Protein AF-A0A136PXX8-F1 (afdb_monomer_lite)

Organism: NCBI:txid47874

Structure (mmCIF, N/CA/C/O backbone):
data_AF-A0A136PXX8-F1
#
_entry.id   AF-A0A136PXX8-F1
#
loop_
_atom_site.group_PDB
_atom_site.id
_atom_site.type_symbol
_atom_site.label_atom_id
_atom_site.label_alt_id
_atom_site.label_comp_id
_atom_site.label_asym_id
_atom_site.label_entity_id
_atom_site.label_seq_id
_atom_site.pdbx_PDB_ins_code
_atom_site.Cartn_x
_atom_site.Cartn_y
_atom_site.Cartn_z
_atom_site.occupancy
_atom_site.B_iso_or_equiv
_atom_site.auth_seq_id
_atom_site.auth_comp_id
_atom_site.auth_asym_id
_atom_site.auth_atom_id
_atom_site.pdbx_PDB_model_num
ATOM 1 N N . MET A 1 1 ? 8.313 7.948 -13.642 1.00 57.66 1 MET A N 1
ATOM 2 C CA . MET A 1 1 ? 7.809 7.733 -12.276 1.00 57.66 1 MET A CA 1
ATOM 3 C C . MET A 1 1 ? 8.566 6.556 -11.712 1.00 57.66 1 MET A C 1
ATOM 5 O O . MET A 1 1 ? 8.524 5.488 -12.319 1.00 57.66 1 MET A O 1
ATOM 9 N N . GLU A 1 2 ? 9.334 6.771 -10.652 1.00 86.56 2 GLU A N 1
ATOM 10 C CA . GLU A 1 2 ? 10.107 5.695 -10.034 1.00 86.56 2 GLU A CA 1
ATOM 11 C C . GLU A 1 2 ? 9.186 4.838 -9.148 1.00 86.56 2 GLU A C 1
ATOM 13 O O . GLU A 1 2 ? 8.297 5.359 -8.477 1.00 86.56 2 GLU A O 1
ATOM 18 N N . ILE A 1 3 ? 9.372 3.510 -9.145 1.00 91.44 3 ILE A N 1
ATOM 19 C CA . ILE A 1 3 ? 8.549 2.563 -8.360 1.00 91.44 3 ILE A CA 1
ATOM 20 C C . ILE A 1 3 ? 8.498 2.951 -6.878 1.00 91.44 3 ILE A C 1
ATOM 22 O O . ILE A 1 3 ? 7.448 2.851 -6.245 1.00 91.44 3 ILE A O 1
ATOM 26 N N . GLY A 1 4 ? 9.620 3.437 -6.338 1.00 89.81 4 GLY A N 1
ATOM 27 C CA . GLY A 1 4 ? 9.715 3.910 -4.959 1.00 89.81 4 GLY A CA 1
ATOM 28 C C . GLY A 1 4 ? 8.808 5.105 -4.673 1.00 89.81 4 GLY A C 1
ATOM 29 O O . GLY A 1 4 ? 8.105 5.089 -3.669 1.00 89.81 4 GLY A O 1
ATOM 30 N N . GLU A 1 5 ? 8.765 6.095 -5.567 1.00 92.75 5 GLU A N 1
ATOM 31 C CA . GLU A 1 5 ? 7.907 7.280 -5.422 1.00 92.75 5 GLU A CA 1
ATOM 32 C C . GLU A 1 5 ? 6.424 6.905 -5.475 1.00 92.75 5 GLU A C 1
ATOM 34 O O . GLU A 1 5 ? 5.639 7.340 -4.635 1.00 92.75 5 GLU A O 1
ATOM 39 N N . ALA A 1 6 ? 6.035 6.049 -6.425 1.00 94.06 6 ALA A N 1
ATOM 40 C CA . ALA A 1 6 ? 4.652 5.591 -6.535 1.00 94.06 6 ALA A CA 1
ATOM 41 C C . ALA A 1 6 ? 4.213 4.820 -5.279 1.00 94.06 6 ALA A C 1
ATOM 43 O O . ALA A 1 6 ? 3.133 5.059 -4.739 1.00 94.06 6 ALA A O 1
ATOM 44 N N . MET A 1 7 ? 5.078 3.939 -4.772 1.00 95.44 7 MET A N 1
ATOM 45 C CA . MET A 1 7 ? 4.823 3.204 -3.535 1.00 95.44 7 MET A CA 1
ATOM 46 C C . MET A 1 7 ? 4.763 4.102 -2.305 1.00 95.44 7 MET A C 1
ATOM 48 O O . MET A 1 7 ? 3.931 3.863 -1.433 1.00 95.44 7 MET A O 1
ATOM 52 N N . GLN A 1 8 ? 5.596 5.140 -2.249 1.00 95.31 8 GLN A N 1
ATOM 53 C CA . GLN A 1 8 ? 5.565 6.132 -1.181 1.00 95.31 8 GLN A CA 1
ATOM 54 C C . GLN A 1 8 ? 4.217 6.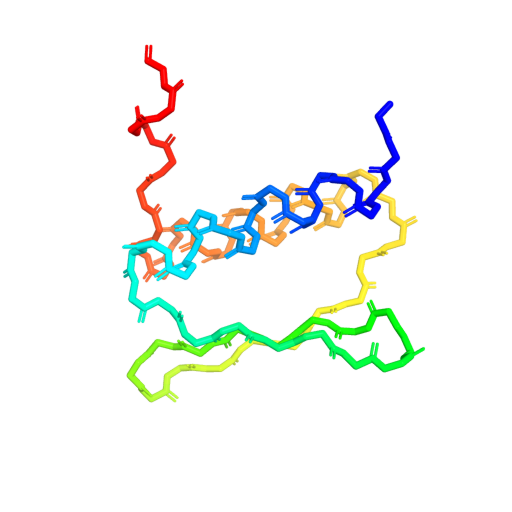868 -1.154 1.00 95.31 8 GLN A C 1
ATOM 56 O O . GLN A 1 8 ? 3.605 6.973 -0.095 1.00 95.31 8 GLN A O 1
ATOM 61 N N . LEU A 1 9 ? 3.696 7.284 -2.314 1.00 95.12 9 LEU A N 1
ATOM 62 C CA . LEU A 1 9 ? 2.380 7.931 -2.399 1.00 95.12 9 LEU A CA 1
ATOM 63 C C . LEU A 1 9 ? 1.249 7.000 -1.947 1.00 95.12 9 LEU A C 1
ATOM 65 O O . LEU A 1 9 ? 0.347 7.433 -1.231 1.00 95.12 9 LEU A O 1
ATOM 69 N N . ILE A 1 10 ? 1.302 5.725 -2.346 1.00 95.69 10 ILE A N 1
ATOM 70 C CA . ILE A 1 10 ? 0.329 4.712 -1.915 1.00 95.69 10 ILE A CA 1
ATOM 71 C C . ILE A 1 10 ? 0.400 4.499 -0.401 1.00 95.69 10 ILE A C 1
ATOM 73 O O . ILE A 1 10 ? -0.635 4.412 0.256 1.00 95.69 10 ILE A O 1
ATOM 77 N N . ALA A 1 11 ? 1.609 4.429 0.153 1.00 96.25 11 ALA A N 1
ATOM 78 C CA . ALA A 1 11 ? 1.840 4.258 1.578 1.00 96.25 11 ALA A CA 1
ATOM 79 C C . ALA A 1 11 ? 1.277 5.416 2.400 1.00 96.25 11 ALA A C 1
ATOM 81 O O . ALA A 1 11 ? 0.491 5.177 3.312 1.00 96.25 11 ALA A O 1
ATOM 82 N N . GLU A 1 12 ? 1.615 6.653 2.042 1.00 96.12 12 GLU A N 1
ATOM 83 C CA . GLU A 1 12 ? 1.122 7.856 2.721 1.00 96.12 12 GLU A CA 1
ATOM 84 C C . GLU A 1 12 ? -0.405 7.937 2.689 1.00 96.12 12 GLU A C 1
ATOM 86 O O . GLU A 1 12 ? -1.050 8.275 3.683 1.00 96.12 12 GLU A O 1
ATOM 91 N N . GLU A 1 13 ? -1.000 7.593 1.547 1.00 96.38 13 GLU A N 1
ATOM 92 C CA . GLU A 1 13 ? -2.449 7.584 1.403 1.00 96.38 13 GLU A CA 1
ATOM 93 C C . GLU A 1 13 ? -3.106 6.494 2.255 1.00 96.38 13 GLU A C 1
ATOM 95 O O . GLU A 1 13 ? -4.113 6.735 2.920 1.00 96.38 13 GLU A O 1
ATOM 100 N N . ALA A 1 14 ? -2.509 5.305 2.298 1.00 96.75 14 ALA A N 1
ATOM 101 C CA . ALA A 1 14 ? -2.973 4.233 3.161 1.00 96.75 14 ALA A CA 1
ATOM 102 C C . ALA A 1 14 ? -2.863 4.614 4.647 1.00 96.75 14 ALA A C 1
ATOM 104 O O . ALA A 1 14 ? -3.818 4.410 5.400 1.00 96.75 14 ALA A O 1
ATOM 105 N N . GLU A 1 15 ? -1.759 5.230 5.075 1.00 96.88 15 GLU A N 1
ATOM 106 C CA . GLU A 1 15 ? -1.595 5.725 6.448 1.00 96.88 15 GLU A CA 1
ATOM 107 C C . GLU A 1 15 ? -2.659 6.762 6.818 1.00 96.88 15 GLU A C 1
ATOM 109 O O . GLU A 1 15 ? -3.288 6.649 7.875 1.00 96.88 15 GLU A O 1
ATOM 114 N N . ARG A 1 16 ? -2.943 7.717 5.921 1.00 96.06 16 ARG A N 1
ATOM 115 C CA . ARG A 1 16 ? -4.006 8.722 6.104 1.00 96.06 16 ARG A CA 1
ATOM 116 C C . ARG A 1 16 ? -5.373 8.086 6.361 1.00 96.06 16 ARG A C 1
ATOM 118 O O . ARG A 1 16 ? -6.199 8.661 7.068 1.00 96.06 16 ARG A O 1
ATOM 125 N N . GLN A 1 17 ? -5.602 6.897 5.812 1.00 95.44 17 GLN A N 1
ATOM 126 C CA . GLN A 1 17 ? -6.858 6.156 5.915 1.00 95.44 17 GLN A CA 1
ATOM 127 C C . GLN A 1 17 ? -6.823 5.023 6.951 1.00 95.44 17 GLN A C 1
ATOM 129 O O . GLN A 1 17 ? -7.678 4.130 6.948 1.00 95.44 17 GLN A O 1
ATOM 134 N N . GLY A 1 18 ? -5.847 5.058 7.862 1.00 96.00 18 GLY A N 1
ATOM 135 C CA . GLY A 1 18 ? -5.783 4.172 9.021 1.00 96.00 18 GLY A CA 1
ATOM 136 C C . GLY A 1 18 ? -5.164 2.801 8.752 1.00 96.00 18 GLY A C 1
ATOM 137 O O . GLY A 1 18 ? -5.308 1.902 9.584 1.00 96.00 18 GLY A O 1
ATOM 138 N N . PHE A 1 19 ? -4.474 2.615 7.625 1.00 97.94 19 PHE A N 1
ATOM 139 C CA . PHE A 1 19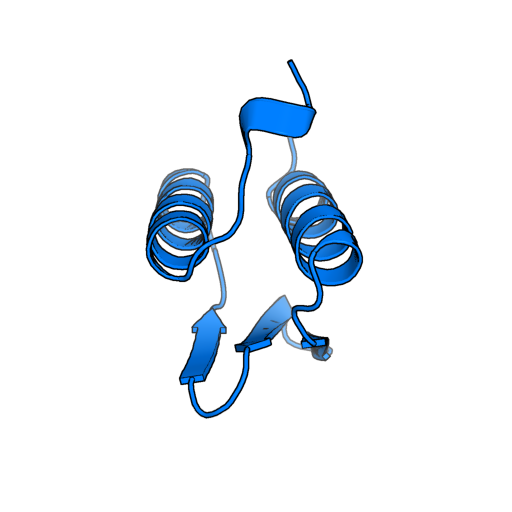 ? -3.559 1.486 7.483 1.00 97.94 19 PHE A CA 1
ATOM 140 C C . PHE A 1 19 ? -2.296 1.753 8.308 1.00 97.94 19 PHE A C 1
ATOM 142 O O . PHE A 1 19 ? -1.790 2.868 8.369 1.00 97.94 19 PHE A O 1
ATOM 149 N N . LEU A 1 20 ? -1.749 0.709 8.921 1.00 97.94 20 LEU A N 1
ATOM 150 C CA . LEU A 1 20 ? -0.391 0.741 9.447 1.00 97.94 20 LEU A CA 1
ATOM 151 C C . LEU A 1 20 ? 0.551 0.358 8.313 1.00 97.94 20 LEU A C 1
ATOM 153 O O . LEU A 1 20 ? 0.446 -0.756 7.790 1.00 97.94 20 LEU A O 1
ATOM 157 N N . VAL A 1 21 ? 1.464 1.256 7.951 1.00 97.56 21 VAL A N 1
ATOM 158 C CA . VAL A 1 21 ? 2.432 1.014 6.883 1.00 97.56 21 VAL A CA 1
ATOM 159 C C . VAL A 1 21 ? 3.845 0.988 7.449 1.00 97.56 21 VAL A C 1
ATOM 161 O O . VAL A 1 21 ? 4.201 1.722 8.368 1.00 97.56 21 VAL A O 1
ATOM 164 N N . LYS A 1 22 ? 4.667 0.067 6.949 1.00 96.25 22 LYS A N 1
ATOM 165 C CA . LYS A 1 22 ? 6.087 -0.002 7.289 1.00 96.25 22 LYS A CA 1
ATOM 166 C C . LYS A 1 22 ? 6.891 -0.455 6.088 1.00 96.25 22 LYS A C 1
ATOM 168 O O . LYS A 1 22 ? 6.653 -1.533 5.550 1.00 96.25 22 LYS A O 1
ATOM 173 N N . GLN A 1 23 ? 7.907 0.319 5.735 1.00 93.88 23 GLN A N 1
ATOM 174 C CA . GLN A 1 23 ? 8.919 -0.103 4.780 1.00 93.88 23 GLN A CA 1
ATOM 175 C C . GLN A 1 23 ? 10.122 -0.700 5.520 1.00 93.88 23 GLN A C 1
ATOM 177 O O . GLN A 1 23 ? 10.587 -0.166 6.531 1.00 93.88 23 GLN A O 1
ATOM 182 N N . THR A 1 24 ? 10.638 -1.828 5.040 1.00 89.62 24 THR A N 1
ATOM 183 C CA . THR A 1 24 ? 11.893 -2.404 5.534 1.00 89.62 24 THR A CA 1
ATOM 184 C C . THR A 1 24 ? 13.066 -2.000 4.641 1.00 89.62 24 THR A C 1
ATOM 186 O O . THR A 1 24 ? 12.894 -1.546 3.512 1.00 89.62 24 THR A O 1
ATOM 189 N N . ARG A 1 25 ? 14.297 -2.219 5.127 1.00 79.56 25 ARG A N 1
ATOM 190 C CA . ARG A 1 25 ? 15.534 -1.926 4.378 1.00 79.56 25 ARG A CA 1
ATOM 191 C C . ARG A 1 25 ? 15.674 -2.714 3.067 1.00 79.56 25 ARG A C 1
ATOM 193 O O . ARG A 1 25 ? 16.529 -2.371 2.264 1.00 79.56 25 ARG A O 1
ATOM 200 N N . SER A 1 26 ? 14.872 -3.760 2.853 1.00 79.69 26 SER A N 1
ATOM 201 C CA . SER A 1 26 ? 14.892 -4.591 1.643 1.00 79.69 26 SER A CA 1
ATOM 202 C C . SER A 1 26 ? 13.864 -4.152 0.590 1.00 79.69 26 SER A C 1
ATOM 204 O O . SER A 1 26 ? 13.403 -4.990 -0.181 1.00 79.69 26 SER A O 1
ATOM 206 N N . SER A 1 27 ? 13.437 -2.884 0.604 1.00 84.19 27 SER A N 1
ATOM 207 C CA . SER A 1 27 ? 12.376 -2.344 -0.270 1.00 84.19 27 SER A CA 1
ATOM 208 C C . SER A 1 27 ? 11.032 -3.075 -0.160 1.00 84.19 27 SER A C 1
ATOM 210 O O . SER A 1 27 ? 10.197 -3.008 -1.060 1.00 84.19 27 SER A O 1
ATOM 212 N N . MET A 1 28 ? 10.817 -3.780 0.950 1.00 93.62 28 MET A N 1
ATOM 213 C CA . MET A 1 28 ? 9.601 -4.535 1.213 1.00 93.62 28 MET A CA 1
ATOM 214 C C . MET A 1 28 ? 8.645 -3.681 2.038 1.00 93.62 28 MET A C 1
ATOM 216 O O . MET A 1 28 ? 9.040 -3.073 3.034 1.00 93.62 28 MET A O 1
ATOM 220 N N . TRP A 1 29 ? 7.391 -3.652 1.618 1.00 96.31 29 TRP A N 1
ATOM 221 C CA . TRP A 1 29 ? 6.328 -2.861 2.207 1.00 96.31 29 TRP A CA 1
ATOM 222 C C . TRP A 1 29 ? 5.351 -3.762 2.943 1.00 96.31 29 TRP A C 1
ATOM 224 O O . TRP A 1 29 ? 4.879 -4.765 2.410 1.00 96.31 29 TRP A O 1
ATOM 234 N N . HIS A 1 30 ? 5.066 -3.390 4.181 1.00 97.38 30 HIS A N 1
ATOM 235 C CA . HIS A 1 30 ? 4.098 -4.039 5.043 1.00 97.38 30 HIS A CA 1
ATOM 236 C C . HIS A 1 30 ? 2.908 -3.098 5.186 1.00 97.38 30 HIS A C 1
ATOM 238 O O . HIS A 1 30 ? 3.087 -1.970 5.642 1.00 97.38 30 HIS A O 1
ATOM 244 N N . PHE A 1 31 ? 1.717 -3.571 4.844 1.00 97.88 31 PHE A N 1
ATOM 245 C CA . PHE A 1 31 ? 0.459 -2.865 5.059 1.00 97.88 31 PHE A CA 1
ATOM 246 C C . PHE A 1 31 ? -0.401 -3.691 6.003 1.00 97.88 31 PHE A C 1
ATOM 248 O O . PHE A 1 31 ? -0.515 -4.902 5.826 1.00 97.88 31 PHE A O 1
ATOM 255 N N . ARG A 1 32 ? -1.039 -3.060 6.985 1.00 97.81 32 ARG A N 1
ATOM 256 C CA . ARG A 1 32 ? -1.961 -3.738 7.899 1.00 97.81 32 ARG A CA 1
ATOM 257 C C . ARG A 1 32 ? -3.205 -2.900 8.151 1.00 97.81 32 ARG A C 1
ATOM 259 O O . ARG A 1 32 ? -3.092 -1.711 8.430 1.00 97.81 32 ARG A O 1
ATOM 266 N N . LYS A 1 33 ? -4.379 -3.533 8.137 1.00 96.12 33 LYS A N 1
ATOM 267 C CA . LYS A 1 33 ? -5.657 -2.917 8.525 1.00 96.12 33 LYS A CA 1
ATOM 268 C C . LYS A 1 33 ? -6.492 -3.937 9.290 1.00 96.12 33 LYS A C 1
ATOM 270 O O . LYS A 1 33 ? -6.834 -4.993 8.773 1.00 96.12 33 LYS A O 1
ATOM 275 N N . GLY A 1 34 ? -6.759 -3.655 10.565 1.00 93.56 34 GLY A N 1
ATOM 276 C CA . GLY A 1 34 ? -7.367 -4.636 11.467 1.00 93.56 34 GLY A CA 1
ATOM 277 C C . GLY A 1 34 ? -6.515 -5.908 11.605 1.00 93.56 34 GLY A C 1
ATOM 278 O O . GLY A 1 34 ? -5.367 -5.856 12.072 1.00 93.56 34 GLY A O 1
ATOM 279 N N . ASN A 1 35 ? -7.094 -7.044 11.208 1.00 94.94 35 ASN A N 1
ATOM 280 C CA . ASN A 1 35 ? -6.451 -8.363 11.249 1.00 94.94 35 ASN A CA 1
ATOM 281 C C . ASN A 1 35 ? -5.742 -8.735 9.941 1.00 94.94 35 ASN A C 1
ATOM 283 O O . ASN A 1 35 ? -4.971 -9.694 9.933 1.00 94.94 35 ASN A O 1
ATOM 287 N N . ASP A 1 36 ? -5.965 -7.974 8.872 1.00 95.69 36 ASP A N 1
ATOM 288 C CA . ASP A 1 36 ? -5.383 -8.251 7.569 1.00 95.69 36 ASP A CA 1
ATOM 289 C C . ASP A 1 36 ? -3.998 -7.619 7.447 1.00 95.69 36 ASP A C 1
ATOM 291 O O . ASP A 1 36 ? -3.750 -6.507 7.930 1.00 95.69 36 ASP A O 1
ATOM 295 N N . ASN A 1 37 ? -3.083 -8.344 6.807 1.00 96.44 37 ASN A N 1
ATOM 296 C CA . ASN A 1 37 ? -1.700 -7.935 6.613 1.00 96.44 37 ASN A CA 1
ATOM 297 C C . ASN A 1 37 ? -1.227 -8.324 5.210 1.00 96.44 37 ASN A C 1
ATOM 299 O O . ASN A 1 37 ? -1.389 -9.471 4.794 1.00 96.44 37 ASN A O 1
ATOM 303 N N . TRP A 1 38 ? -0.579 -7.387 4.525 1.00 96.31 38 TRP A N 1
ATOM 304 C CA . TRP A 1 38 ? -0.033 -7.559 3.184 1.00 96.31 38 TRP A CA 1
ATOM 305 C C . TRP A 1 38 ? 1.449 -7.230 3.177 1.00 96.31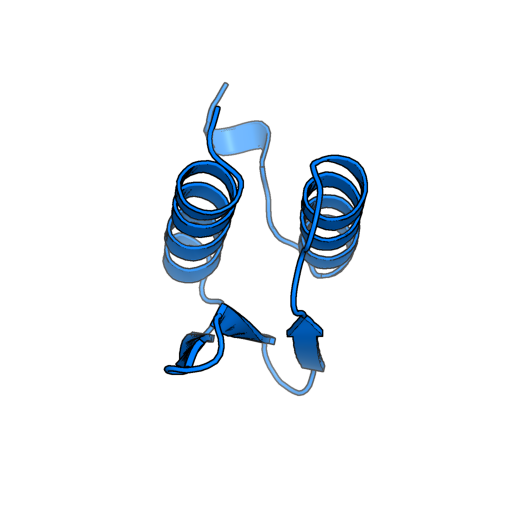 38 TRP A C 1
ATOM 307 O O . TRP A 1 38 ? 1.886 -6.233 3.752 1.00 96.31 38 TRP A O 1
ATOM 317 N N . LEU A 1 39 ? 2.215 -8.084 2.505 1.00 95.94 39 LEU A N 1
ATOM 318 C CA . LEU A 1 39 ? 3.657 -7.971 2.380 1.00 95.94 39 LEU A CA 1
ATOM 319 C C . LEU A 1 39 ? 4.025 -7.971 0.903 1.00 95.94 39 LEU A C 1
ATOM 321 O O . LEU A 1 39 ? 3.800 -8.968 0.219 1.00 95.94 39 LEU A O 1
ATOM 325 N N . VAL A 1 40 ? 4.566 -6.860 0.412 1.00 95.19 40 VAL A N 1
ATOM 326 C CA . VAL A 1 40 ? 4.773 -6.650 -1.026 1.00 95.19 40 VAL A CA 1
ATOM 327 C C . VAL A 1 40 ? 6.162 -6.083 -1.297 1.00 95.19 40 VAL A C 1
ATOM 329 O O . VAL A 1 40 ? 6.684 -5.276 -0.532 1.00 95.19 40 VAL A O 1
ATOM 332 N N . ALA A 1 41 ? 6.787 -6.524 -2.383 1.00 94.69 41 ALA A N 1
ATOM 333 C CA . ALA A 1 41 ? 8.095 -6.049 -2.830 1.00 94.69 41 ALA A CA 1
ATOM 334 C C . ALA A 1 41 ? 8.019 -5.762 -4.339 1.00 94.69 41 ALA A C 1
ATOM 336 O O . ALA A 1 41 ? 8.438 -6.606 -5.133 1.00 94.69 41 ALA A O 1
ATOM 337 N N . PRO A 1 42 ? 7.410 -4.627 -4.729 1.00 93.88 42 PRO A N 1
ATOM 338 C CA . PRO A 1 42 ? 7.140 -4.313 -6.126 1.00 93.88 42 PRO A CA 1
ATOM 339 C C . PRO A 1 42 ? 8.438 -4.061 -6.892 1.00 93.88 42 PRO A C 1
ATOM 341 O O . PRO A 1 42 ? 9.317 -3.333 -6.424 1.00 93.88 42 PRO A O 1
ATOM 344 N N . LYS A 1 43 ? 8.557 -4.676 -8.068 1.00 93.81 43 LYS A N 1
ATOM 345 C CA . LYS A 1 43 ? 9.738 -4.602 -8.942 1.00 93.81 43 LYS A CA 1
ATOM 346 C C . LYS A 1 43 ? 9.492 -3.760 -10.185 1.00 93.81 43 LYS A C 1
ATOM 348 O O . LYS A 1 43 ? 10.442 -3.226 -10.753 1.00 93.81 43 LYS A O 1
ATOM 353 N N . ASP A 1 44 ? 8.236 -3.638 -10.593 1.00 95.06 44 ASP A N 1
ATOM 354 C CA . ASP A 1 44 ? 7.819 -2.885 -11.766 1.00 95.06 44 ASP A CA 1
ATOM 355 C C . ASP A 1 44 ? 6.462 -2.196 -11.554 1.00 95.06 44 ASP A C 1
ATOM 357 O O . ASP A 1 44 ? 5.859 -2.253 -10.480 1.00 95.06 44 ASP A O 1
ATOM 361 N N . ALA A 1 45 ? 6.002 -1.478 -12.580 1.00 94.50 45 ALA A N 1
ATOM 362 C CA . ALA A 1 45 ? 4.759 -0.719 -12.516 1.00 94.50 45 ALA A CA 1
ATOM 363 C C . ALA A 1 45 ? 3.518 -1.621 -12.416 1.00 94.50 45 ALA A C 1
ATOM 365 O O . ALA A 1 45 ? 2.512 -1.198 -11.850 1.00 94.50 45 ALA A O 1
ATOM 366 N N . GLY A 1 46 ? 3.581 -2.849 -12.938 1.00 96.56 46 GLY A N 1
ATOM 367 C CA . GLY A 1 46 ? 2.498 -3.821 -12.820 1.00 96.56 46 GLY A CA 1
ATOM 368 C C . GLY A 1 46 ? 2.298 -4.244 -11.369 1.00 96.56 46 GLY A C 1
ATOM 369 O O . GLY A 1 46 ? 1.170 -4.220 -10.879 1.00 96.56 46 GLY A O 1
ATOM 370 N N . ASP A 1 47 ? 3.392 -4.514 -10.653 1.00 95.88 47 ASP A N 1
ATOM 371 C CA . ASP A 1 47 ? 3.337 -4.819 -9.222 1.00 95.88 47 ASP A CA 1
ATOM 372 C C . ASP A 1 47 ? 2.737 -3.658 -8.418 1.00 95.88 47 ASP A C 1
ATOM 374 O O . ASP A 1 47 ? 1.922 -3.880 -7.528 1.00 95.88 47 ASP A O 1
ATOM 378 N N . VAL A 1 48 ? 3.101 -2.410 -8.735 1.00 96.38 48 VAL A N 1
ATOM 379 C CA . VAL A 1 48 ? 2.542 -1.222 -8.061 1.00 96.38 48 VAL A CA 1
ATOM 380 C C . VAL A 1 48 ? 1.025 -1.147 -8.237 1.00 96.38 48 VAL A C 1
ATOM 382 O O . VAL A 1 48 ? 0.302 -0.901 -7.270 1.00 96.38 48 VAL A O 1
ATOM 385 N N . LEU A 1 49 ? 0.531 -1.384 -9.455 1.00 96.50 49 LEU A N 1
ATOM 386 C CA . LEU A 1 49 ? -0.906 -1.403 -9.731 1.00 96.50 49 LEU A CA 1
ATOM 387 C C . LEU A 1 49 ? -1.612 -2.540 -8.989 1.00 96.50 49 LEU A C 1
ATOM 389 O O . LEU A 1 49 ? -2.717 -2.344 -8.484 1.00 96.50 49 LEU A O 1
ATOM 393 N N . GLU A 1 50 ? -0.973 -3.704 -8.878 1.00 97.25 50 GLU A N 1
ATOM 394 C CA . GLU A 1 50 ? -1.522 -4.830 -8.127 1.00 97.25 50 GLU A CA 1
ATOM 395 C C . GLU A 1 50 ? -1.591 -4.531 -6.625 1.00 97.25 50 GLU A C 1
ATOM 397 O O . GLU A 1 50 ? -2.617 -4.796 -5.996 1.00 97.25 50 GLU A O 1
ATOM 402 N N . VAL A 1 51 ? -0.560 -3.897 -6.054 1.00 96.62 51 VAL A N 1
ATOM 403 C CA . VAL A 1 51 ? -0.599 -3.415 -4.664 1.00 96.62 51 VAL A CA 1
ATOM 404 C C . VAL A 1 51 ? -1.768 -2.458 -4.467 1.00 96.62 51 VAL A C 1
ATOM 406 O O . VAL A 1 51 ? -2.567 -2.649 -3.550 1.00 96.62 51 VAL A O 1
ATOM 409 N N . LEU A 1 52 ? -1.905 -1.457 -5.338 1.00 96.44 52 LEU A N 1
ATOM 410 C CA . LEU A 1 52 ? -2.992 -0.489 -5.245 1.00 96.44 52 LEU A CA 1
ATOM 411 C C . LEU A 1 52 ? -4.364 -1.176 -5.328 1.00 96.44 52 LEU A C 1
ATOM 413 O O . LEU A 1 52 ? -5.234 -0.910 -4.501 1.00 96.44 52 LEU A O 1
ATOM 417 N N . ARG A 1 53 ? -4.548 -2.114 -6.264 1.00 97.12 53 ARG A N 1
ATOM 418 C CA . ARG A 1 53 ? -5.787 -2.895 -6.419 1.00 97.12 53 ARG A CA 1
ATOM 419 C C . ARG A 1 53 ? -6.140 -3.680 -5.154 1.00 97.12 53 ARG A C 1
ATOM 421 O O . ARG A 1 53 ? -7.303 -3.694 -4.737 1.00 97.12 53 ARG A O 1
ATOM 428 N N . VAL A 1 54 ? -5.151 -4.331 -4.542 1.00 96.50 54 VAL A N 1
ATOM 429 C CA . VAL A 1 54 ? -5.322 -5.082 -3.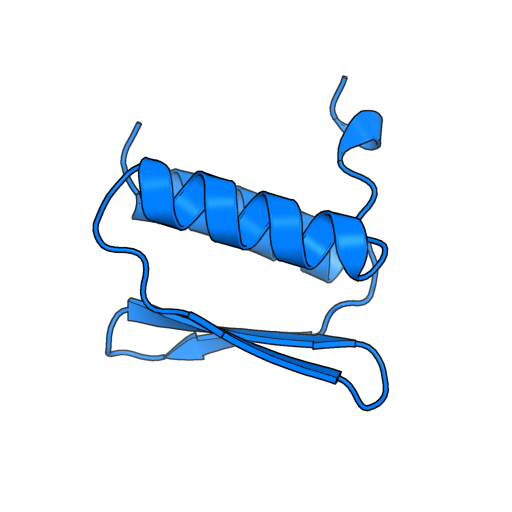291 1.00 96.50 54 VAL A CA 1
ATOM 430 C C . VAL A 1 54 ? -5.713 -4.147 -2.151 1.00 96.50 54 VAL A C 1
ATOM 432 O O . VAL A 1 54 ? -6.667 -4.437 -1.431 1.00 96.50 54 VAL A O 1
ATOM 435 N N . LEU A 1 55 ? -5.036 -3.006 -2.009 1.00 96.75 55 LEU A N 1
ATOM 436 C CA . LEU A 1 55 ? -5.339 -2.044 -0.951 1.00 96.75 55 LEU A CA 1
ATOM 437 C C . LEU A 1 55 ? -6.720 -1.406 -1.131 1.00 96.75 55 LEU A C 1
ATOM 439 O O . LEU A 1 55 ? -7.444 -1.266 -0.148 1.00 96.75 55 LEU A O 1
ATOM 443 N N . ILE A 1 56 ? -7.134 -1.099 -2.365 1.00 96.19 56 ILE A N 1
ATOM 444 C CA . ILE A 1 56 ? -8.500 -0.634 -2.661 1.00 96.19 56 ILE A CA 1
ATOM 445 C C . ILE A 1 56 ? -9.527 -1.689 -2.246 1.00 96.19 56 ILE A C 1
ATOM 447 O O . ILE A 1 56 ? -10.514 -1.372 -1.586 1.00 96.19 56 ILE A O 1
ATOM 451 N N . SER A 1 57 ? -9.263 -2.962 -2.546 1.00 95.12 57 SER A N 1
ATOM 452 C CA . SER A 1 57 ? -10.124 -4.073 -2.113 1.00 95.12 57 SER A CA 1
ATOM 453 C C . SER A 1 57 ? -10.163 -4.224 -0.584 1.00 95.12 57 SER A C 1
ATOM 455 O O . SER A 1 57 ? -11.172 -4.653 -0.033 1.00 95.12 57 SER A O 1
ATOM 457 N N . ALA A 1 58 ? -9.094 -3.819 0.108 1.00 94.81 58 ALA A N 1
ATOM 458 C CA . ALA A 1 58 ? -9.017 -3.710 1.566 1.00 94.81 58 ALA A CA 1
ATOM 459 C C . ALA A 1 58 ? -9.632 -2.405 2.127 1.00 94.81 58 ALA A C 1
ATOM 461 O O . ALA A 1 58 ? -9.527 -2.108 3.323 1.00 94.81 58 ALA A O 1
ATOM 462 N N . GLY A 1 59 ? -10.270 -1.602 1.275 1.00 95.06 59 GLY A N 1
ATOM 463 C CA . GLY A 1 59 ? -10.948 -0.365 1.648 1.00 95.06 59 GLY A CA 1
ATOM 464 C C . GLY A 1 59 ? -10.033 0.855 1.726 1.00 95.06 59 GLY A C 1
ATOM 465 O O . GLY A 1 59 ? -10.271 1.716 2.571 1.00 95.06 59 GLY A O 1
ATOM 466 N N . LEU A 1 60 ? -8.963 0.906 0.930 1.00 95.56 60 LEU A N 1
ATOM 467 C CA . LEU A 1 60 ? -8.277 2.155 0.592 1.00 95.56 60 LEU A CA 1
ATOM 468 C C . LEU A 1 60 ? -9.125 2.921 -0.427 1.00 95.56 60 LEU A C 1
ATOM 470 O O . LEU A 1 60 ? -9.359 2.437 -1.532 1.00 95.56 60 LEU A O 1
ATOM 474 N N . ASP A 1 61 ? -9.567 4.119 -0.078 1.00 93.81 61 ASP A N 1
ATOM 475 C CA . ASP A 1 61 ? -10.310 4.982 -0.985 1.00 93.81 61 ASP A CA 1
ATOM 476 C C . ASP A 1 61 ? -9.361 5.904 -1.760 1.00 93.81 61 ASP A C 1
ATOM 478 O O . ASP A 1 61 ? -8.951 6.961 -1.281 1.00 93.81 61 ASP A O 1
ATOM 482 N N . TRP A 1 62 ? -8.997 5.500 -2.975 1.00 87.06 62 TRP A N 1
ATOM 483 C CA . TRP A 1 62 ? -8.103 6.288 -3.828 1.00 8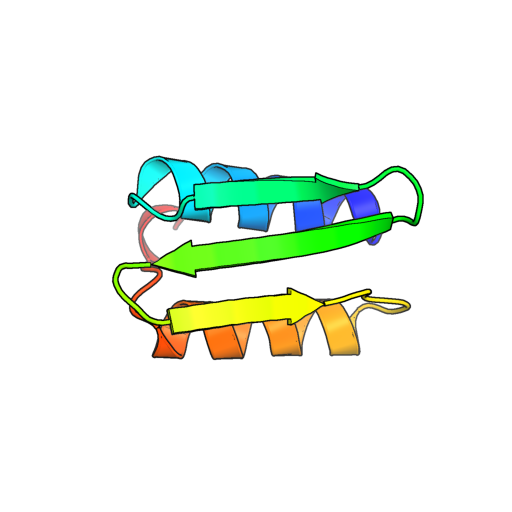7.06 62 TRP A CA 1
ATOM 484 C C . TRP A 1 62 ? -8.770 7.530 -4.440 1.00 87.06 62 TRP A C 1
ATOM 486 O O . TRP A 1 62 ? -8.074 8.441 -4.883 1.00 87.06 62 TRP A O 1
ATOM 496 N N . SER A 1 63 ? -10.107 7.591 -4.453 1.00 80.50 63 SER A N 1
ATOM 497 C CA . SER A 1 63 ? -10.858 8.662 -5.126 1.00 80.50 63 SER A CA 1
ATOM 498 C C . SER A 1 63 ? -10.722 10.029 -4.450 1.00 80.50 63 SER A C 1
ATOM 500 O O . SER A 1 63 ? -10.968 11.048 -5.076 1.00 80.50 63 SER A O 1
ATOM 502 N N . PHE A 1 64 ? -10.246 10.079 -3.203 1.00 61.75 64 PHE A N 1
ATOM 503 C CA . PHE A 1 64 ? -9.993 11.329 -2.477 1.00 61.75 64 PHE A CA 1
ATOM 504 C C . PHE A 1 64 ? -8.848 12.194 -3.039 1.00 61.75 64 PHE A C 1
ATOM 506 O O . PHE A 1 64 ? -8.623 13.287 -2.515 1.00 61.75 64 PHE A O 1
ATOM 513 N N . ARG A 1 65 ? -8.081 11.698 -4.020 1.00 60.88 65 ARG A N 1
ATOM 514 C CA . ARG A 1 65 ? -6.984 12.443 -4.661 1.00 60.88 65 ARG A CA 1
ATOM 515 C C . ARG A 1 65 ? -7.349 13.074 -6.015 1.00 60.88 65 ARG A C 1
ATOM 517 O O . ARG A 1 65 ? -6.515 13.827 -6.518 1.00 60.88 65 ARG A O 1
ATOM 524 N N . ASP A 1 66 ? -8.535 12.792 -6.560 1.00 53.28 66 ASP A N 1
ATOM 525 C CA . ASP A 1 66 ? -9.111 13.465 -7.742 1.00 53.28 66 ASP A CA 1
ATOM 526 C C . ASP A 1 66 ? -10.020 14.638 -7.325 1.00 53.28 66 ASP A C 1
ATOM 528 O O . ASP A 1 66 ? -10.018 15.669 -8.039 1.00 53.28 66 ASP A O 1
#

Secondary structure (DSSP, 8-state):
--HHHHHHHHHHHHHHTT-EEEE-TTS-EEEEETTEEEEE---SHHHHHHHHHHHHHTT--GGGG-

Sequence (66 aa):
MEIGEAMQLIAEEAERQGFLVKQTRSSMWHFRKGNDNWLVAPKDAGDVLEVLRVLISAGLDWSFRD

Foldseek 3Di:
DDLLVLVVVLQVLLVVV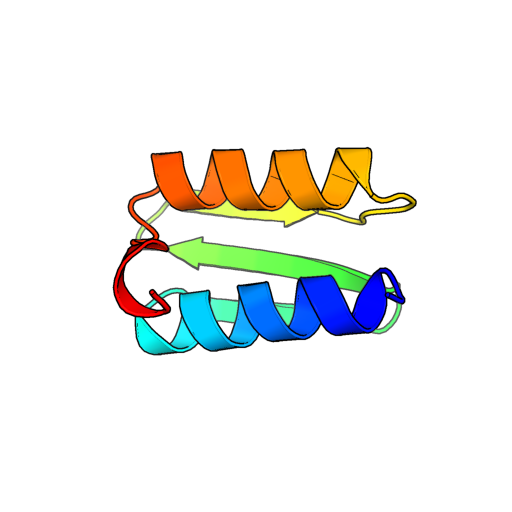PWDWDADPQCWIWTDDDPDIDIARDDDPVSSVVVSVVVVVVVRDPVVVD

Radius of gyration: 10.91 Å; chains: 1; bounding box: 26×22×24 Å

pLDDT: mean 92.11, std 9.51, range [53.28, 97.94]